Protein AF-A0A8T3QR26-F1 (afdb_monomer)

Solvent-accessible surface area (backbone atoms only — not comparable to full-atom values): 9594 Å² total; per-residue (Å²): 132,59,71,61,55,52,50,54,50,51,54,52,51,51,50,36,35,74,71,59,60,22,40,76,57,90,98,44,77,40,56,59,83,64,67,80,75,63,70,53,69,69,54,50,52,12,41,52,46,34,37,59,58,16,59,46,85,72,39,58,43,40,67,57,41,25,61,77,37,66,32,51,73,68,44,54,54,48,32,47,76,66,56,47,30,45,75,53,76,93,50,34,36,29,12,37,65,51,46,46,58,53,49,52,51,50,47,58,49,16,70,76,43,59,36,36,72,63,61,52,23,72,74,65,74,42,54,70,71,49,43,50,51,51,53,53,48,33,34,74,66,30,31,26,36,80,52,98,76,23,27,30,66,22,92,37,31,67,59,52,56,55,62,65,72,52,80,77,78,75,80,84,126

Secondary structure (DSSP, 8-state):
--HHHHHHHHHHHHHHHHTTSSEEETTEEE-TT-----S-HHHHHHHHHHHHHH-SSSPPPHHHHHHHHT--HHHHHHHHHTTSEEE-SSS-EEEHHHHHHHHHHHHHHHHHS-B-HHHHHHHHT--HHHHHHHHHHHHHTTSEEEETTEEEE-TTHHHHHHHHHSPPPPP--

Structure (mmCIF, N/CA/C/O backbone):
data_AF-A0A8T3QR26-F1
#
_entry.id   AF-A0A8T3QR26-F1
#
loop_
_atom_site.group_PDB
_atom_site.id
_atom_site.type_symbol
_atom_site.label_atom_id
_atom_site.label_alt_id
_atom_site.label_comp_id
_atom_site.label_asym_id
_atom_site.label_entity_id
_atom_site.label_seq_id
_atom_site.pdbx_PDB_ins_code
_atom_site.Cartn_x
_atom_site.Cartn_y
_atom_site.Cartn_z
_atom_site.occupancy
_atom_site.B_iso_or_equiv
_atom_site.auth_seq_id
_atom_site.auth_comp_id
_atom_site.auth_asym_id
_atom_site.auth_atom_id
_atom_site.pdbx_PDB_model_num
ATOM 1 N N . ASP A 1 1 ? -24.509 9.744 -34.247 1.00 55.75 1 ASP A N 1
ATOM 2 C CA . ASP A 1 1 ? -24.048 8.801 -35.277 1.00 55.75 1 ASP A CA 1
ATOM 3 C C . ASP A 1 1 ? -22.645 8.262 -34.956 1.00 55.75 1 ASP A C 1
ATOM 5 O O . ASP A 1 1 ? -21.676 8.537 -35.644 1.00 55.75 1 ASP A O 1
ATOM 9 N N . ARG A 1 2 ? -22.504 7.579 -33.809 1.00 50.81 2 ARG A N 1
ATOM 10 C CA . ARG A 1 2 ? -21.211 7.093 -33.271 1.00 50.81 2 ARG A CA 1
ATOM 11 C C . ARG A 1 2 ? -21.088 5.572 -33.403 1.00 50.81 2 ARG A C 1
ATOM 13 O O . ARG A 1 2 ? -20.041 5.052 -33.748 1.00 50.81 2 ARG A O 1
ATOM 20 N N . THR A 1 3 ? -22.216 4.885 -33.265 1.00 50.25 3 THR A N 1
ATOM 21 C CA . THR A 1 3 ? -22.365 3.433 -33.409 1.00 50.25 3 THR A CA 1
ATOM 22 C C . THR A 1 3 ? -22.140 2.930 -34.837 1.00 50.25 3 THR A C 1
ATOM 24 O O . THR A 1 3 ? -21.718 1.792 -35.024 1.00 50.25 3 THR A O 1
ATOM 27 N N . VAL A 1 4 ? -22.414 3.756 -35.853 1.00 53.75 4 VAL A N 1
ATOM 28 C CA . VAL A 1 4 ? -22.139 3.430 -37.262 1.00 53.75 4 VAL A CA 1
ATOM 29 C C . VAL A 1 4 ? -20.641 3.541 -37.550 1.00 53.75 4 VAL A C 1
ATOM 31 O O . VAL A 1 4 ? -20.071 2.626 -38.141 1.00 53.75 4 VAL A O 1
ATOM 34 N N . THR A 1 5 ? -19.990 4.598 -37.055 1.00 58.50 5 THR A N 1
ATOM 35 C CA . THR A 1 5 ? -18.537 4.798 -37.158 1.00 58.50 5 THR A CA 1
ATOM 36 C C . THR A 1 5 ? -17.758 3.700 -36.435 1.00 58.50 5 THR A C 1
ATOM 38 O O . THR A 1 5 ? -16.821 3.153 -37.012 1.00 58.50 5 THR A O 1
ATOM 41 N N . ASP A 1 6 ? -18.187 3.304 -35.232 1.00 56.34 6 ASP A N 1
ATOM 42 C CA . ASP A 1 6 ? -17.551 2.223 -34.464 1.00 56.34 6 ASP A CA 1
ATOM 43 C C . ASP A 1 6 ? -17.664 0.870 -35.183 1.00 56.34 6 ASP A C 1
ATOM 45 O O . ASP A 1 6 ? -16.694 0.116 -35.261 1.00 56.34 6 ASP A O 1
ATOM 49 N N . ARG A 1 7 ? -18.822 0.580 -35.792 1.00 60.06 7 ARG A N 1
ATOM 50 C CA . ARG A 1 7 ? -19.031 -0.653 -36.568 1.00 60.06 7 ARG A CA 1
ATOM 51 C C . ARG A 1 7 ? -18.219 -0.663 -37.863 1.00 60.06 7 ARG A C 1
ATOM 53 O O . ARG A 1 7 ? -17.656 -1.692 -38.226 1.00 60.06 7 ARG A O 1
ATOM 60 N N . ALA A 1 8 ? -18.134 0.478 -38.547 1.00 67.56 8 ALA A N 1
ATOM 61 C CA . ALA A 1 8 ? -17.325 0.624 -39.753 1.00 67.56 8 ALA A CA 1
ATOM 62 C C . ALA A 1 8 ? -15.821 0.502 -39.451 1.00 67.56 8 ALA A C 1
ATOM 64 O O . ALA A 1 8 ? -15.083 -0.102 -40.229 1.00 67.56 8 ALA A O 1
ATOM 65 N N . ALA A 1 9 ? -15.368 1.036 -38.313 1.00 68.00 9 ALA A N 1
ATOM 66 C CA . ALA A 1 9 ? -13.995 0.890 -37.844 1.00 68.00 9 ALA A CA 1
ATOM 67 C C . ALA A 1 9 ? -13.671 -0.565 -37.469 1.00 68.00 9 ALA A C 1
ATOM 69 O O . ALA A 1 9 ? -12.649 -1.082 -37.917 1.00 68.00 9 ALA A O 1
ATOM 70 N N . ALA A 1 10 ? -14.559 -1.241 -36.728 1.00 71.56 10 ALA A N 1
ATOM 71 C CA . ALA A 1 10 ? -14.411 -2.653 -36.371 1.00 71.56 10 ALA A CA 1
ATOM 72 C C . ALA A 1 10 ? -14.319 -3.552 -37.615 1.00 71.56 10 ALA A C 1
ATOM 74 O O . ALA A 1 10 ? -13.369 -4.322 -37.743 1.00 71.56 10 ALA A O 1
ATOM 75 N N . GLY A 1 11 ? -15.222 -3.370 -38.586 1.00 75.06 11 GLY A N 1
ATOM 76 C CA . GLY A 1 11 ? -15.189 -4.129 -39.840 1.00 75.06 11 GLY A CA 1
ATOM 77 C C . GLY A 1 11 ? -13.920 -3.878 -40.661 1.00 75.06 11 GLY A C 1
ATOM 78 O O . GLY A 1 11 ? -13.362 -4.800 -41.250 1.00 75.06 11 GLY A O 1
ATOM 79 N N . ARG A 1 12 ? -13.392 -2.645 -40.664 1.00 81.12 12 ARG A N 1
ATOM 80 C CA . ARG A 1 12 ? -12.120 -2.337 -41.341 1.00 81.12 12 ARG A CA 1
ATOM 81 C C . ARG A 1 12 ? -10.925 -3.009 -40.655 1.00 81.12 12 ARG A C 1
ATOM 83 O O . ARG A 1 12 ? -10.000 -3.438 -41.337 1.00 81.12 12 ARG A O 1
ATOM 90 N N . LEU A 1 13 ? -10.944 -3.096 -39.325 1.00 77.88 13 LEU A N 1
ATOM 91 C CA . LEU A 1 13 ? -9.925 -3.788 -38.534 1.00 77.88 13 LEU A CA 1
ATOM 92 C C . LEU A 1 13 ? -9.918 -5.292 -38.822 1.00 77.88 13 LEU A C 1
ATOM 94 O O . LEU A 1 13 ? -8.852 -5.865 -39.021 1.00 77.88 13 LEU A O 1
ATOM 98 N N . GLU A 1 14 ? -11.097 -5.910 -38.881 1.00 79.25 14 GLU A N 1
ATOM 99 C CA . GLU A 1 14 ? -11.257 -7.333 -39.196 1.00 79.25 14 GLU A CA 1
ATOM 100 C C . GLU A 1 14 ? -10.734 -7.668 -40.593 1.00 79.25 14 GLU A C 1
ATOM 102 O O . GLU A 1 14 ? -9.996 -8.639 -40.741 1.00 79.25 14 GLU A O 1
ATOM 107 N N . LEU A 1 15 ? -11.025 -6.826 -41.591 1.00 81.88 15 LEU A N 1
ATOM 108 C CA . LEU A 1 15 ? -10.479 -6.977 -42.943 1.00 81.88 15 LEU A CA 1
ATOM 109 C C . LEU A 1 15 ? -8.949 -6.901 -42.951 1.00 81.88 15 LEU A C 1
ATOM 111 O O . LEU A 1 15 ? -8.292 -7.740 -43.551 1.00 81.88 15 LEU A O 1
ATOM 115 N N . LEU A 1 16 ? -8.361 -5.943 -42.229 1.00 81.19 16 LEU A N 1
ATOM 116 C CA . LEU A 1 16 ? -6.904 -5.823 -42.134 1.00 81.19 16 LEU A CA 1
ATOM 117 C C . LEU A 1 16 ? -6.256 -7.014 -41.410 1.00 81.19 16 LEU A C 1
ATOM 119 O O . LEU A 1 16 ? -5.116 -7.357 -41.721 1.00 81.19 16 LEU A O 1
ATOM 123 N N . VAL A 1 17 ? -6.958 -7.644 -40.463 1.00 78.00 17 VAL A N 1
ATOM 124 C CA . VAL A 1 17 ? -6.501 -8.880 -39.810 1.00 78.00 17 VAL A CA 1
ATOM 125 C C . VAL A 1 17 ? -6.620 -10.080 -40.752 1.00 78.00 17 VAL A C 1
ATOM 127 O O . VAL A 1 17 ? -5.674 -10.857 -40.859 1.00 78.00 17 VAL A O 1
ATOM 130 N N . ALA A 1 18 ? -7.742 -10.213 -41.464 1.00 78.50 18 ALA A N 1
ATOM 131 C CA . ALA A 1 18 ? -7.968 -11.279 -42.440 1.00 78.50 18 ALA A CA 1
ATOM 132 C C . ALA A 1 18 ? -6.966 -11.220 -43.605 1.00 78.50 18 ALA A C 1
ATOM 134 O O . ALA A 1 18 ? -6.436 -12.250 -44.013 1.00 78.50 18 ALA A O 1
ATOM 135 N N . ASP A 1 19 ? -6.629 -10.012 -44.062 1.00 80.12 19 ASP A N 1
ATOM 136 C CA . ASP A 1 19 ? -5.628 -9.759 -45.105 1.00 80.12 19 ASP A CA 1
ATOM 137 C C . ASP A 1 19 ? -4.181 -9.941 -44.610 1.00 80.12 19 ASP A C 1
ATOM 139 O O . ASP A 1 19 ? -3.228 -9.668 -45.342 1.00 80.12 19 ASP A O 1
ATOM 143 N N . GLY A 1 20 ? -3.983 -10.336 -43.347 1.00 73.19 20 GLY A N 1
ATOM 144 C CA . GLY A 1 20 ? -2.659 -10.512 -42.760 1.00 73.19 20 GLY A CA 1
ATOM 145 C C . GLY A 1 20 ? -1.847 -9.218 -42.724 1.00 73.19 20 GLY A C 1
ATOM 146 O O . GLY A 1 20 ? -0.624 -9.276 -42.723 1.00 73.19 20 GLY A O 1
ATOM 147 N N . ARG A 1 21 ? -2.506 -8.050 -42.717 1.00 78.19 21 ARG A N 1
ATOM 148 C CA . ARG A 1 21 ? -1.897 -6.713 -42.562 1.00 78.19 21 ARG A CA 1
ATOM 149 C C . ARG A 1 21 ? -1.900 -6.227 -41.119 1.00 78.19 21 ARG A C 1
ATOM 151 O O . ARG A 1 21 ? -1.221 -5.249 -40.807 1.00 78.19 21 ARG A O 1
ATOM 158 N N . LEU A 1 22 ? -2.655 -6.899 -40.257 1.00 76.62 22 LEU A N 1
ATOM 159 C CA . LEU A 1 22 ? -2.617 -6.800 -38.809 1.00 76.62 22 LEU A CA 1
ATOM 160 C C . LEU A 1 22 ? -2.660 -8.217 -38.217 1.00 76.62 22 LEU A C 1
ATOM 162 O O . LEU A 1 22 ? -3.328 -9.103 -38.732 1.00 76.62 22 LEU A O 1
ATOM 166 N N . ALA A 1 23 ? -1.964 -8.433 -37.113 1.00 73.19 23 ALA A N 1
ATOM 167 C CA . ALA A 1 23 ? -2.103 -9.579 -36.239 1.00 73.19 23 ALA A CA 1
ATOM 168 C C . ALA A 1 23 ? -2.909 -9.160 -35.005 1.00 73.19 23 ALA A C 1
ATOM 170 O O . ALA A 1 23 ? -2.646 -8.112 -34.402 1.00 73.19 23 ALA A O 1
ATOM 171 N N . ARG A 1 24 ? -3.887 -9.983 -34.624 1.00 72.62 24 ARG A N 1
ATOM 172 C CA . ARG A 1 24 ? -4.659 -9.805 -33.392 1.00 72.62 24 ARG A CA 1
ATOM 173 C C . ARG A 1 24 ? -3.969 -10.532 -32.241 1.00 72.62 24 ARG A C 1
ATOM 175 O O . ARG A 1 24 ? -3.648 -11.709 -32.359 1.00 72.62 24 ARG A O 1
ATOM 182 N N . GLU A 1 25 ? -3.770 -9.834 -31.130 1.00 65.25 25 GLU A N 1
ATOM 183 C CA . GLU A 1 25 ? -3.297 -10.397 -29.864 1.00 65.25 25 GLU A CA 1
ATOM 184 C C . GLU A 1 25 ? -4.218 -9.903 -28.742 1.00 65.25 25 GLU A C 1
ATOM 186 O O . GLU A 1 25 ? -4.162 -8.738 -28.338 1.00 65.25 25 GLU A O 1
ATOM 191 N N . GLY A 1 26 ? -5.121 -10.780 -28.292 1.00 67.62 26 GLY A N 1
ATOM 192 C CA . GLY A 1 26 ? -6.192 -10.423 -27.359 1.00 67.62 26 GLY A CA 1
ATOM 193 C C . GLY A 1 26 ? -7.086 -9.302 -27.908 1.00 67.62 26 GLY A C 1
ATOM 194 O O . GLY A 1 26 ? -7.653 -9.421 -29.001 1.00 67.62 26 GLY A O 1
ATOM 195 N N . ASP A 1 27 ? -7.164 -8.203 -27.156 1.00 70.56 27 ASP A N 1
ATOM 196 C CA . ASP A 1 27 ? -7.945 -7.000 -27.491 1.00 70.56 27 ASP A CA 1
ATOM 197 C C . ASP A 1 27 ? -7.149 -5.946 -28.281 1.00 70.56 27 ASP A C 1
ATOM 199 O O . ASP A 1 27 ? -7.635 -4.847 -28.545 1.00 70.56 27 ASP A O 1
ATOM 203 N N . THR A 1 28 ? -5.926 -6.276 -28.696 1.00 63.72 28 THR A N 1
ATOM 204 C CA . THR A 1 28 ? -5.038 -5.382 -29.449 1.00 63.72 28 THR A CA 1
ATOM 205 C C . THR A 1 28 ? -4.812 -5.892 -30.871 1.00 63.72 28 THR A C 1
ATOM 207 O O . THR A 1 28 ? -4.661 -7.092 -31.103 1.00 63.72 28 THR A O 1
ATOM 210 N N . VAL A 1 29 ? -4.746 -4.974 -31.839 1.00 76.12 29 VAL A N 1
ATOM 211 C CA . VAL A 1 29 ? -4.332 -5.252 -33.226 1.00 76.12 29 VAL A CA 1
ATOM 212 C C . VAL A 1 29 ? -3.017 -4.534 -33.528 1.00 76.12 29 VAL A C 1
ATOM 214 O O . VAL A 1 29 ? -2.817 -3.397 -33.103 1.00 76.12 29 VAL A O 1
ATOM 217 N N . ARG A 1 30 ? -2.102 -5.188 -34.246 1.00 68.88 30 ARG A N 1
ATOM 218 C CA . ARG A 1 30 ? -0.757 -4.658 -34.552 1.00 68.88 30 ARG A CA 1
ATOM 219 C C . ARG A 1 30 ? -0.250 -5.146 -35.907 1.00 68.88 30 ARG A C 1
ATOM 221 O O . ARG A 1 30 ? -0.740 -6.165 -36.365 1.00 68.88 30 ARG A O 1
ATOM 228 N N . PRO A 1 31 ? 0.729 -4.498 -36.552 1.00 74.31 31 PRO A N 1
ATOM 229 C CA . PRO A 1 31 ? 1.306 -5.008 -37.794 1.00 74.31 31 PRO A CA 1
ATOM 230 C C . PRO A 1 31 ? 1.921 -6.419 -37.627 1.00 74.31 31 PRO A C 1
ATOM 232 O O . PRO A 1 31 ? 2.516 -6.707 -36.586 1.00 74.31 31 PRO A O 1
ATOM 235 N N . PRO A 1 32 ? 1.818 -7.305 -38.630 1.00 57.78 32 PRO A N 1
ATOM 236 C CA . PRO A 1 32 ? 2.412 -8.634 -38.611 1.00 57.78 32 PRO A CA 1
ATOM 237 C C . PRO A 1 32 ? 3.930 -8.514 -38.692 1.00 57.78 32 PRO A C 1
ATOM 239 O O . PRO A 1 32 ? 4.464 -7.702 -39.443 1.00 57.78 32 PRO A O 1
ATOM 242 N N . GLY A 1 33 ? 4.637 -9.308 -37.892 1.00 55.44 33 GLY A N 1
ATOM 243 C CA . GLY A 1 33 ? 6.097 -9.239 -37.816 1.00 55.44 33 GLY A CA 1
ATOM 244 C C . GLY A 1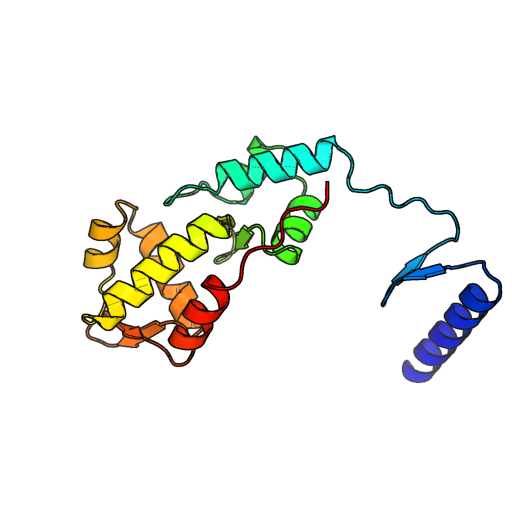 33 ? 6.632 -8.060 -36.998 1.00 55.44 33 GLY A C 1
ATOM 245 O O . GLY A 1 33 ? 7.847 -7.967 -36.827 1.00 55.44 33 GLY A O 1
ATOM 246 N N . ALA A 1 34 ? 5.762 -7.214 -36.426 1.00 53.16 34 ALA A N 1
ATOM 247 C CA . ALA A 1 34 ? 6.153 -6.352 -35.320 1.00 53.16 34 ALA A CA 1
ATOM 248 C C . ALA A 1 34 ? 6.630 -7.261 -34.184 1.00 53.16 34 ALA A C 1
ATOM 250 O O . ALA A 1 34 ? 5.825 -7.868 -33.468 1.00 53.16 34 ALA A O 1
ATOM 251 N N . ARG A 1 35 ? 7.955 -7.408 -34.058 1.00 45.53 35 ARG A N 1
ATOM 252 C CA . ARG A 1 35 ? 8.547 -8.071 -32.902 1.00 45.53 35 ARG A CA 1
ATOM 253 C C . ARG A 1 35 ? 7.983 -7.366 -31.684 1.00 45.53 35 ARG A C 1
ATOM 255 O O . ARG A 1 35 ? 7.894 -6.139 -31.651 1.00 45.53 35 ARG A O 1
ATOM 262 N N . HIS A 1 36 ? 7.581 -8.150 -30.692 1.00 46.62 36 HIS A N 1
ATOM 263 C CA . HIS A 1 36 ? 7.478 -7.613 -29.356 1.00 46.62 36 HIS A CA 1
ATOM 264 C C . HIS A 1 36 ? 8.877 -7.061 -29.076 1.00 46.62 36 HIS A C 1
ATOM 266 O O . HIS A 1 36 ? 9.811 -7.825 -28.835 1.00 46.62 36 HIS A O 1
ATOM 272 N N . GLU A 1 37 ? 9.068 -5.750 -29.178 1.00 47.97 37 GLU A N 1
ATOM 273 C CA . GLU A 1 37 ? 10.093 -5.125 -28.370 1.00 47.97 37 GLU A CA 1
ATOM 274 C C . GLU A 1 37 ? 9.579 -5.326 -26.949 1.00 47.97 37 GLU A C 1
ATOM 276 O O . GLU A 1 37 ? 8.876 -4.490 -26.380 1.00 47.97 37 GLU A O 1
ATOM 281 N N . GLY A 1 38 ? 9.832 -6.525 -26.406 1.00 54.50 38 GLY A N 1
ATOM 282 C CA . GLY A 1 38 ? 9.804 -6.742 -24.977 1.00 54.50 38 GLY A CA 1
ATOM 283 C C . GLY A 1 38 ? 10.534 -5.552 -24.376 1.00 54.50 38 GLY A C 1
ATOM 284 O O . GLY A 1 38 ? 11.550 -5.124 -24.930 1.00 54.50 38 GLY A O 1
ATOM 285 N N . ARG A 1 39 ? 9.923 -4.945 -23.350 1.00 61.47 39 ARG A N 1
ATOM 286 C CA . ARG A 1 39 ? 10.380 -3.691 -22.731 1.00 61.47 39 ARG A CA 1
ATOM 287 C C . ARG A 1 39 ? 11.898 -3.590 -22.797 1.00 61.47 39 ARG A C 1
ATOM 289 O O . ARG A 1 39 ? 12.570 -4.536 -22.387 1.00 61.47 39 ARG A O 1
ATOM 296 N N . SER A 1 40 ? 12.414 -2.464 -23.298 1.00 80.81 40 SER A N 1
ATOM 297 C CA . SER A 1 40 ? 13.860 -2.300 -23.453 1.00 80.81 40 SER A CA 1
ATOM 298 C C . SER A 1 40 ? 14.576 -2.714 -22.157 1.00 80.81 40 SER A C 1
ATOM 300 O O . SER A 1 40 ? 14.076 -2.406 -21.067 1.00 80.81 40 SER A O 1
ATOM 302 N N . PRO A 1 41 ? 15.729 -3.404 -22.220 1.00 83.81 41 PRO A N 1
ATOM 303 C CA . PRO A 1 41 ? 16.434 -3.841 -21.013 1.00 83.81 41 PRO A CA 1
ATOM 304 C C . PRO A 1 41 ? 16.693 -2.695 -20.023 1.00 83.81 41 PRO A C 1
ATOM 306 O O . PRO A 1 41 ? 16.619 -2.877 -18.810 1.00 83.81 41 PRO A O 1
ATOM 309 N N . ALA A 1 42 ? 16.905 -1.480 -20.540 1.00 85.06 42 ALA A N 1
ATOM 310 C CA . ALA A 1 42 ? 17.036 -0.266 -19.741 1.00 85.06 42 ALA A CA 1
ATOM 311 C C . ALA A 1 42 ? 15.751 0.089 -18.968 1.00 85.06 42 ALA A C 1
ATOM 313 O O . ALA A 1 42 ? 15.824 0.438 -17.788 1.00 85.06 42 ALA A O 1
ATOM 314 N N . LEU A 1 43 ? 14.580 -0.026 -19.606 1.00 87.56 43 LEU A N 1
ATOM 315 C CA . LEU A 1 43 ? 13.284 0.187 -18.961 1.00 87.56 43 LEU A CA 1
ATOM 316 C C . LEU A 1 43 ? 13.015 -0.878 -17.895 1.00 87.56 43 LEU A C 1
ATOM 318 O O . LEU A 1 43 ? 12.609 -0.531 -16.789 1.00 87.56 43 LEU A O 1
ATOM 322 N N . ALA A 1 44 ? 13.276 -2.153 -18.195 1.00 90.06 44 ALA A N 1
ATOM 323 C CA . ALA A 1 44 ? 13.130 -3.236 -17.224 1.00 90.06 44 ALA A CA 1
ATOM 324 C C . ALA A 1 44 ? 14.011 -2.999 -15.983 1.00 90.06 44 ALA A C 1
ATOM 326 O O . ALA A 1 44 ? 13.507 -3.002 -14.862 1.00 90.06 44 ALA A O 1
ATOM 327 N N . ALA A 1 45 ? 15.286 -2.650 -16.179 1.00 93.12 45 ALA A N 1
ATOM 328 C CA . ALA A 1 45 ? 16.196 -2.337 -15.081 1.00 93.12 45 ALA A CA 1
ATOM 329 C C . ALA A 1 45 ? 15.754 -1.105 -14.265 1.00 93.12 45 ALA A C 1
ATOM 331 O O . ALA A 1 45 ? 15.907 -1.083 -13.044 1.00 93.12 45 ALA A O 1
ATOM 332 N N . ALA A 1 46 ? 15.198 -0.069 -14.907 1.00 95.75 46 ALA A N 1
ATOM 333 C CA . ALA A 1 46 ? 14.647 1.091 -14.202 1.00 95.75 46 ALA A CA 1
ATOM 334 C C . ALA A 1 46 ? 13.417 0.729 -13.358 1.00 95.75 46 ALA A C 1
ATOM 336 O O . ALA A 1 46 ? 13.296 1.181 -12.219 1.00 95.75 46 ALA A O 1
ATOM 337 N N . MET A 1 47 ? 12.539 -0.125 -13.887 1.00 97.06 47 MET A N 1
ATOM 338 C CA . MET A 1 47 ? 11.387 -0.659 -13.161 1.00 97.06 47 MET A CA 1
ATOM 339 C C . MET A 1 47 ? 11.820 -1.489 -11.946 1.00 97.06 47 MET A C 1
ATOM 341 O O . MET A 1 47 ? 11.256 -1.320 -10.868 1.00 97.06 47 MET A O 1
ATOM 345 N N . ASP A 1 48 ? 12.836 -2.342 -12.090 1.00 97.56 48 ASP A N 1
ATOM 346 C CA . ASP A 1 48 ? 13.341 -3.173 -10.993 1.00 97.56 48 ASP A CA 1
ATOM 347 C C . ASP A 1 48 ? 13.977 -2.333 -9.881 1.00 97.56 48 ASP A C 1
ATOM 349 O O . ASP A 1 48 ? 13.702 -2.560 -8.701 1.00 97.56 48 ASP A O 1
ATOM 353 N N . ARG A 1 49 ? 14.748 -1.296 -10.238 1.00 98.31 49 ARG A N 1
ATOM 354 C CA . ARG A 1 49 ? 15.262 -0.324 -9.259 1.00 98.31 49 ARG A CA 1
ATOM 355 C C . ARG A 1 49 ? 14.138 0.416 -8.540 1.00 98.31 49 ARG A C 1
ATOM 357 O O . ARG A 1 49 ? 14.245 0.643 -7.338 1.00 98.31 49 ARG A O 1
ATOM 364 N N . LEU A 1 50 ? 13.071 0.792 -9.251 1.00 98.56 50 LEU A N 1
ATOM 365 C CA . LEU A 1 50 ? 11.912 1.437 -8.632 1.00 98.56 50 LEU A CA 1
ATOM 366 C C . LEU A 1 50 ? 11.227 0.501 -7.635 1.00 98.56 50 LEU A C 1
ATOM 368 O O . LEU A 1 50 ? 10.972 0.912 -6.510 1.00 98.56 50 LEU A O 1
ATOM 372 N N . VAL A 1 51 ? 10.987 -0.756 -8.008 1.00 98.50 51 VAL A N 1
ATOM 373 C CA . VAL A 1 51 ? 10.422 -1.767 -7.100 1.00 98.50 51 VAL A CA 1
ATOM 374 C C . VAL A 1 51 ? 11.283 -1.907 -5.843 1.00 98.50 51 VAL A C 1
ATOM 376 O O . VAL A 1 51 ? 10.755 -1.819 -4.737 1.00 98.50 51 VAL A O 1
ATOM 379 N N . ALA A 1 52 ? 12.605 -2.023 -5.996 1.00 98.38 52 ALA A N 1
ATOM 380 C CA . ALA A 1 52 ? 13.524 -2.107 -4.863 1.00 98.38 52 ALA A CA 1
ATOM 381 C C . ALA A 1 52 ? 13.462 -0.862 -3.956 1.00 98.38 52 ALA A C 1
ATOM 383 O O . ALA A 1 52 ? 13.423 -0.992 -2.736 1.00 98.38 52 ALA A O 1
ATOM 384 N N . ALA A 1 53 ? 13.384 0.343 -4.531 1.00 98.31 53 ALA A N 1
ATOM 385 C CA . ALA A 1 53 ? 13.269 1.588 -3.766 1.00 98.31 53 ALA A CA 1
ATOM 386 C C . ALA A 1 53 ? 11.958 1.699 -2.962 1.00 98.31 53 ALA A C 1
ATOM 388 O O . ALA A 1 53 ? 11.913 2.413 -1.961 1.00 98.31 53 ALA A O 1
ATOM 389 N N . LEU A 1 54 ? 10.901 1.004 -3.392 1.00 98.50 54 LEU A N 1
ATOM 390 C CA . LEU A 1 54 ? 9.599 0.968 -2.719 1.00 98.50 54 LEU A CA 1
ATOM 391 C C . LEU A 1 54 ? 9.445 -0.227 -1.758 1.00 98.50 54 LEU A C 1
ATOM 393 O O . LEU A 1 54 ? 8.425 -0.316 -1.077 1.00 98.50 54 LEU A O 1
ATOM 397 N N . SER A 1 55 ? 10.452 -1.106 -1.672 1.00 98.00 55 SER A N 1
ATOM 398 C CA . SER A 1 55 ? 10.466 -2.313 -0.825 1.00 98.00 55 SER A CA 1
ATOM 399 C C . SER A 1 55 ? 10.873 -2.026 0.622 1.00 98.00 55 SER A C 1
ATOM 401 O O . SER A 1 55 ? 11.719 -2.702 1.208 1.00 98.00 55 SER A O 1
ATOM 403 N N . VAL A 1 56 ? 10.311 -0.964 1.196 1.00 96.94 56 VAL A N 1
ATOM 404 C CA . VAL A 1 56 ? 10.546 -0.548 2.582 1.00 96.94 56 VAL A CA 1
ATOM 405 C C . VAL A 1 56 ? 9.238 -0.088 3.208 1.00 96.94 56 VAL A C 1
ATOM 407 O O . VAL A 1 56 ? 8.356 0.434 2.531 1.00 96.94 56 V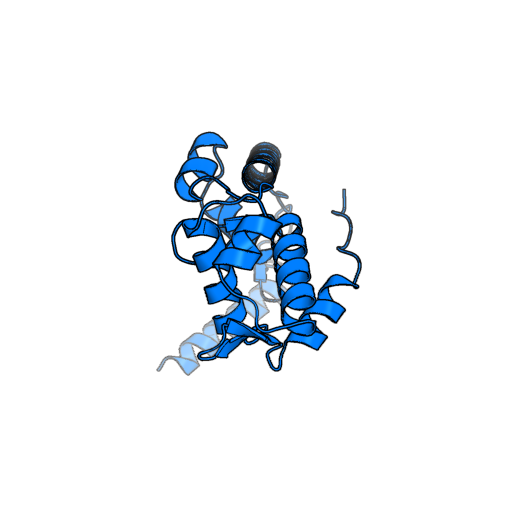AL A O 1
ATOM 410 N N . ALA A 1 57 ? 9.107 -0.235 4.525 1.00 94.50 57 ALA A N 1
ATOM 411 C CA . ALA A 1 57 ? 7.852 0.065 5.212 1.00 94.50 57 ALA A CA 1
ATOM 412 C C . ALA A 1 57 ? 7.470 1.563 5.159 1.00 94.50 57 ALA A C 1
ATOM 414 O O . ALA A 1 57 ? 6.288 1.902 5.144 1.00 94.50 57 ALA A O 1
ATOM 415 N N . GLY A 1 58 ? 8.461 2.459 5.071 1.00 95.44 58 GLY A N 1
ATOM 416 C CA . GLY A 1 58 ? 8.270 3.895 4.850 1.00 95.44 58 GLY A CA 1
ATOM 417 C C . GLY A 1 58 ? 8.917 4.374 3.549 1.00 95.44 58 GLY A C 1
ATOM 418 O O . GLY A 1 58 ? 9.997 4.963 3.618 1.00 95.44 58 GLY A O 1
ATOM 419 N N . PRO A 1 59 ? 8.306 4.112 2.381 1.00 96.69 59 PRO A N 1
ATOM 420 C CA . PRO A 1 59 ? 8.930 4.355 1.089 1.00 96.69 59 PRO A CA 1
ATOM 421 C C . PRO A 1 59 ? 9.002 5.854 0.777 1.00 96.69 59 PRO A C 1
ATOM 423 O O . PRO A 1 59 ? 8.180 6.638 1.268 1.00 96.69 59 PRO A O 1
ATOM 426 N N . PRO A 1 60 ? 9.977 6.277 -0.048 1.00 97.44 60 PRO A N 1
ATOM 427 C CA . PRO A 1 60 ? 10.003 7.633 -0.582 1.00 97.44 60 PRO A CA 1
ATOM 428 C C . PRO A 1 60 ? 8.729 7.937 -1.381 1.00 97.44 60 PRO A C 1
ATOM 430 O O . PRO A 1 60 ? 7.990 7.040 -1.790 1.00 97.44 60 PRO A O 1
ATOM 433 N N . ALA A 1 61 ? 8.488 9.222 -1.645 1.00 97.81 61 ALA A N 1
ATOM 434 C CA . ALA A 1 61 ? 7.416 9.622 -2.548 1.00 97.81 61 ALA A CA 1
ATOM 435 C C . ALA A 1 61 ? 7.602 8.954 -3.924 1.00 97.81 61 ALA A C 1
ATOM 437 O O . ALA A 1 61 ? 8.729 8.897 -4.431 1.00 97.81 61 ALA A O 1
ATOM 438 N N . LEU A 1 62 ? 6.522 8.462 -4.537 1.00 98.12 62 LEU A N 1
ATOM 439 C CA . LEU A 1 62 ? 6.594 7.703 -5.792 1.00 98.12 62 LEU A CA 1
ATOM 440 C C . LEU A 1 62 ? 7.288 8.517 -6.893 1.00 98.12 62 LEU A C 1
ATOM 442 O O . LEU A 1 62 ? 8.155 8.008 -7.601 1.00 98.12 62 LEU A O 1
ATOM 446 N N . SER A 1 63 ? 6.971 9.805 -6.988 1.00 97.88 63 SER A N 1
ATOM 447 C CA . SER A 1 63 ? 7.570 10.747 -7.929 1.00 97.88 63 SER A CA 1
ATOM 448 C C . SER A 1 63 ? 9.074 10.931 -7.696 1.00 97.88 63 SER A C 1
ATOM 450 O O . SER A 1 63 ? 9.848 11.013 -8.652 1.00 97.88 63 SER A O 1
ATOM 452 N N . GLN A 1 64 ? 9.515 10.957 -6.435 1.00 98.25 64 GLN A N 1
ATOM 453 C CA . GLN A 1 64 ? 10.928 11.043 -6.068 1.00 98.25 64 GLN A CA 1
ATOM 454 C C . GLN A 1 64 ? 11.668 9.750 -6.422 1.00 98.25 64 GLN A C 1
ATOM 456 O O . GLN A 1 64 ? 12.732 9.810 -7.037 1.00 98.25 64 GLN A O 1
ATOM 461 N N . ALA A 1 65 ? 11.094 8.595 -6.082 1.00 98.25 65 ALA A N 1
ATOM 462 C CA . ALA A 1 65 ? 11.657 7.285 -6.391 1.00 98.25 65 ALA A CA 1
ATOM 463 C C . ALA A 1 65 ? 11.779 7.063 -7.906 1.00 98.25 65 ALA A C 1
ATOM 465 O O . ALA A 1 65 ? 12.813 6.608 -8.395 1.00 98.25 65 ALA A O 1
ATOM 466 N N . ALA A 1 66 ? 10.751 7.446 -8.667 1.00 98.00 66 ALA A N 1
ATOM 467 C CA . ALA A 1 66 ? 10.745 7.355 -10.122 1.00 98.00 66 ALA A CA 1
ATOM 468 C C . ALA A 1 66 ? 11.857 8.203 -10.754 1.00 98.00 66 ALA A C 1
ATOM 470 O O . ALA A 1 66 ? 12.603 7.705 -11.597 1.00 98.00 66 ALA A O 1
ATOM 471 N N . ARG A 1 67 ? 12.034 9.452 -10.292 1.00 98.19 67 ARG A N 1
ATOM 472 C CA . ARG A 1 67 ? 13.145 10.312 -10.735 1.00 98.19 67 ARG A CA 1
ATOM 473 C C . ARG A 1 67 ? 14.505 9.703 -10.392 1.00 98.19 67 ARG A C 1
ATOM 475 O O . ARG A 1 67 ? 15.351 9.595 -11.272 1.00 98.19 67 ARG A O 1
ATOM 482 N N . ALA A 1 68 ? 14.697 9.254 -9.151 1.00 97.81 68 ALA A N 1
ATOM 483 C CA . ALA A 1 68 ? 15.963 8.676 -8.692 1.00 97.81 68 ALA A CA 1
ATOM 484 C C . ALA A 1 68 ? 16.357 7.398 -9.456 1.00 97.81 68 ALA A C 1
ATOM 486 O O . ALA A 1 68 ? 17.536 7.124 -9.656 1.00 97.81 68 ALA A O 1
ATOM 487 N N . THR A 1 69 ? 15.374 6.624 -9.913 1.00 97.81 69 THR A N 1
ATOM 488 C CA . THR A 1 69 ? 15.595 5.357 -10.631 1.00 97.81 69 THR A CA 1
ATOM 489 C C . THR A 1 69 ? 15.559 5.504 -12.152 1.00 97.81 69 THR A C 1
ATOM 491 O O . THR A 1 69 ? 15.858 4.536 -12.861 1.00 97.81 69 THR A O 1
ATOM 494 N N . SER A 1 70 ? 15.255 6.711 -12.648 1.00 97.06 70 SER A N 1
ATOM 495 C CA . SER A 1 70 ? 14.991 7.010 -14.062 1.00 97.06 70 SER A CA 1
ATOM 496 C C . SER A 1 70 ? 13.863 6.154 -14.654 1.00 97.06 70 SER A C 1
ATOM 498 O O . SER A 1 70 ? 13.905 5.780 -15.824 1.00 97.06 70 SER A O 1
ATOM 500 N N . CYS A 1 71 ? 12.860 5.809 -13.843 1.00 96.12 71 CYS A N 1
ATOM 501 C CA . CYS A 1 71 ? 11.703 5.043 -14.292 1.00 96.12 71 CYS A CA 1
ATOM 502 C C . CYS A 1 71 ? 10.657 5.987 -14.917 1.00 96.12 71 CYS A C 1
ATOM 504 O O . CYS A 1 71 ? 10.136 6.862 -14.217 1.00 96.12 71 CYS A O 1
ATOM 506 N N . PRO A 1 72 ? 10.336 5.850 -16.218 1.00 94.12 72 PRO A N 1
ATOM 507 C CA . PRO A 1 72 ? 9.378 6.728 -16.880 1.00 94.12 72 PRO A CA 1
ATOM 508 C C . PRO A 1 72 ? 7.928 6.403 -16.470 1.00 94.12 72 PRO A C 1
ATOM 510 O O . PRO A 1 72 ? 7.648 5.291 -16.011 1.00 94.12 72 PRO A O 1
ATOM 513 N N . PRO A 1 73 ? 6.964 7.315 -16.711 1.00 94.38 73 PRO A N 1
ATOM 514 C CA . PRO A 1 73 ? 5.552 7.099 -16.378 1.00 94.38 73 PRO A CA 1
ATOM 515 C C . PRO A 1 73 ? 4.947 5.812 -16.959 1.00 94.38 73 PRO A C 1
ATOM 517 O O . PRO A 1 73 ? 4.133 5.169 -16.300 1.00 94.38 73 PRO A O 1
ATOM 520 N N . ASP A 1 74 ? 5.356 5.397 -18.163 1.00 91.31 74 ASP A N 1
ATOM 521 C CA . ASP A 1 74 ? 4.917 4.122 -18.748 1.00 91.31 74 ASP A CA 1
ATOM 522 C C . ASP A 1 74 ? 5.427 2.899 -17.985 1.00 91.31 74 ASP A C 1
ATOM 524 O O . ASP A 1 74 ? 4.704 1.909 -17.870 1.00 91.31 74 ASP A O 1
ATOM 528 N N . GLY A 1 75 ? 6.633 2.981 -17.415 1.00 93.06 75 GLY A N 1
ATOM 529 C CA . GLY A 1 75 ? 7.185 1.956 -16.533 1.00 93.06 75 GLY A CA 1
ATOM 530 C C . GLY A 1 75 ? 6.380 1.837 -15.242 1.00 93.06 75 GLY A C 1
ATOM 531 O O . GLY A 1 75 ? 6.019 0.730 -14.852 1.00 93.06 75 GLY A O 1
ATOM 532 N N . ILE A 1 76 ? 6.006 2.967 -14.634 1.00 95.69 76 ILE A N 1
ATOM 533 C CA . ILE A 1 76 ? 5.141 3.000 -13.442 1.00 95.69 76 ILE A CA 1
ATOM 534 C C . ILE A 1 76 ? 3.775 2.380 -13.758 1.00 95.69 76 ILE A C 1
ATOM 536 O O . ILE A 1 76 ? 3.356 1.450 -13.074 1.00 95.69 76 ILE A O 1
ATOM 540 N N . ARG A 1 77 ? 3.119 2.809 -14.847 1.00 94.56 77 ARG A N 1
ATOM 541 C CA . ARG A 1 77 ? 1.838 2.225 -15.285 1.00 94.56 77 ARG A CA 1
ATOM 542 C C . ARG A 1 77 ? 1.954 0.726 -15.563 1.00 94.56 77 ARG A C 1
ATOM 544 O O . ARG A 1 77 ? 1.019 -0.024 -15.300 1.00 94.56 77 ARG A O 1
ATOM 551 N N . ALA A 1 78 ? 3.082 0.273 -16.112 1.00 90.38 78 ALA A N 1
ATOM 552 C CA . ALA A 1 78 ? 3.338 -1.147 -16.326 1.00 90.38 78 ALA A CA 1
ATOM 553 C C . ALA A 1 78 ? 3.522 -1.912 -15.007 1.00 90.38 78 ALA A C 1
ATOM 555 O O . ALA A 1 78 ? 3.017 -3.028 -14.893 1.00 90.38 78 ALA A O 1
ATOM 556 N N . LEU A 1 79 ? 4.190 -1.328 -14.009 1.00 95.25 79 LEU A N 1
ATOM 557 C CA . LEU A 1 79 ? 4.320 -1.908 -12.669 1.00 95.25 79 LEU A CA 1
ATOM 558 C C . LEU A 1 79 ? 2.970 -2.002 -11.946 1.00 95.25 79 LEU A C 1
ATOM 560 O O . LEU A 1 79 ? 2.692 -3.033 -11.341 1.00 95.25 79 LEU A O 1
ATOM 564 N N . GLU A 1 80 ? 2.121 -0.978 -12.052 1.00 94.31 80 GLU A N 1
ATOM 565 C CA . GLU A 1 80 ? 0.757 -0.994 -11.502 1.00 94.31 80 GLU A CA 1
ATOM 566 C C . GLU A 1 80 ? -0.093 -2.077 -12.186 1.00 94.31 80 GLU A C 1
ATOM 568 O O . GLU A 1 80 ? -0.681 -2.922 -11.516 1.00 94.31 80 GLU A O 1
ATOM 573 N N . ARG A 1 81 ? -0.094 -2.122 -13.528 1.00 90.81 81 ARG A N 1
ATOM 574 C CA . ARG A 1 81 ? -0.841 -3.130 -14.307 1.00 90.81 81 ARG A CA 1
ATOM 575 C C . ARG A 1 81 ? -0.379 -4.564 -14.051 1.00 90.81 81 ARG A C 1
ATOM 577 O O . ARG A 1 81 ? -1.193 -5.476 -14.095 1.00 90.81 81 ARG A O 1
ATOM 584 N N . SER A 1 82 ? 0.914 -4.762 -13.803 1.00 89.00 82 SER A N 1
ATOM 585 C CA . SER A 1 82 ? 1.487 -6.073 -13.461 1.00 89.00 82 SER A CA 1
ATOM 586 C C . SER A 1 82 ? 1.455 -6.379 -11.962 1.00 89.00 82 SER A C 1
ATOM 588 O O . SER A 1 82 ? 2.038 -7.372 -11.537 1.00 89.00 82 SER A O 1
ATOM 590 N N . ASN A 1 83 ? 0.797 -5.533 -11.159 1.00 93.75 83 ASN A N 1
ATOM 591 C CA . ASN A 1 83 ? 0.674 -5.677 -9.711 1.00 93.75 83 ASN A CA 1
ATOM 592 C C . ASN A 1 83 ? 2.027 -5.877 -9.001 1.00 93.75 83 ASN A C 1
ATOM 594 O O . ASN A 1 83 ? 2.126 -6.608 -8.018 1.00 93.75 83 ASN A O 1
ATOM 598 N N . ARG A 1 84 ? 3.092 -5.249 -9.519 1.00 96.56 84 ARG A N 1
ATOM 599 C CA . ARG A 1 84 ? 4.426 -5.226 -8.895 1.00 96.56 84 ARG A CA 1
ATOM 600 C C . ARG A 1 84 ? 4.569 -4.097 -7.883 1.00 96.56 84 ARG A C 1
ATOM 602 O O . ARG A 1 84 ? 5.415 -4.185 -6.999 1.00 96.56 84 ARG A O 1
ATOM 609 N N . ILE A 1 85 ? 3.743 -3.061 -8.003 1.00 97.75 85 ILE A N 1
ATOM 610 C CA . ILE A 1 85 ? 3.603 -1.993 -7.014 1.00 97.75 85 ILE A CA 1
ATOM 611 C C . ILE A 1 85 ? 2.126 -1.773 -6.710 1.00 97.75 85 ILE A C 1
ATOM 613 O O . ILE A 1 85 ? 1.274 -1.950 -7.581 1.00 97.75 85 ILE A O 1
ATOM 617 N N . VAL A 1 86 ? 1.835 -1.347 -5.486 1.00 97.69 86 VAL A N 1
ATOM 618 C CA . VAL A 1 86 ? 0.501 -0.946 -5.050 1.00 97.69 86 VAL A CA 1
ATOM 619 C C . VAL A 1 86 ? 0.551 0.527 -4.691 1.00 97.69 86 VAL A C 1
ATOM 621 O O . VAL A 1 86 ? 1.170 0.929 -3.704 1.00 97.69 86 VAL A O 1
ATOM 624 N N . ARG A 1 87 ? -0.102 1.342 -5.517 1.00 97.00 87 ARG A N 1
ATOM 625 C CA . ARG A 1 87 ? -0.234 2.775 -5.281 1.00 97.00 87 ARG A CA 1
ATOM 626 C C . ARG A 1 87 ? -1.332 3.047 -4.256 1.00 97.00 87 ARG A C 1
ATOM 628 O O . ARG A 1 87 ? -2.432 2.504 -4.349 1.00 97.00 87 ARG A O 1
ATOM 635 N N . VAL A 1 88 ? -1.016 3.904 -3.292 1.00 95.44 88 VAL A N 1
ATOM 636 C CA . VAL A 1 88 ? -1.895 4.319 -2.200 1.00 95.44 88 VAL A CA 1
ATOM 637 C C . VAL A 1 88 ? -1.949 5.843 -2.182 1.00 95.44 88 VAL A C 1
ATOM 639 O O . VAL A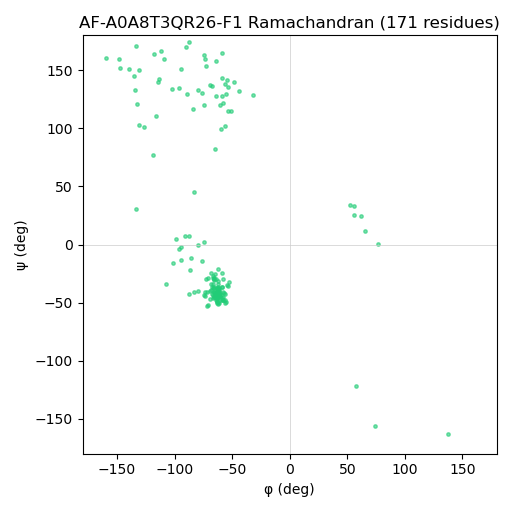 1 88 ? -1.037 6.508 -1.704 1.00 95.44 88 VAL A O 1
ATOM 642 N N . GLY A 1 89 ? -3.028 6.405 -2.723 1.00 89.19 89 GLY A N 1
ATOM 643 C CA . GLY A 1 89 ? -3.151 7.850 -2.925 1.00 89.19 89 GLY A CA 1
ATOM 644 C C . GLY A 1 89 ? -2.292 8.372 -4.084 1.00 89.19 89 GLY A C 1
ATOM 645 O O . GLY A 1 89 ? -1.958 7.642 -5.022 1.00 89.19 89 GLY A O 1
ATOM 646 N N . ASP A 1 90 ? -1.951 9.661 -4.040 1.00 89.69 90 ASP A N 1
ATOM 647 C CA . ASP A 1 90 ? -1.403 10.350 -5.213 1.00 89.69 90 ASP A CA 1
ATOM 648 C C . ASP A 1 90 ? 0.102 10.156 -5.414 1.00 89.69 90 ASP A C 1
ATOM 650 O O . ASP A 1 90 ? 0.531 9.956 -6.549 1.00 89.69 90 ASP A O 1
ATOM 654 N N . ASP A 1 91 ? 0.905 10.178 -4.349 1.00 96.38 91 ASP A N 1
ATOM 655 C CA . ASP A 1 91 ? 2.375 10.144 -4.459 1.00 96.38 91 ASP A CA 1
ATOM 656 C C . ASP A 1 91 ? 3.036 9.139 -3.503 1.00 96.38 91 ASP A C 1
ATOM 658 O O . ASP A 1 91 ? 4.155 9.333 -3.026 1.00 96.38 91 ASP A O 1
ATOM 662 N N . LEU A 1 92 ? 2.329 8.054 -3.190 1.00 97.75 92 LEU A N 1
ATOM 663 C CA . LEU A 1 92 ? 2.817 6.976 -2.339 1.00 97.75 92 LEU A CA 1
ATOM 664 C C . LEU A 1 92 ? 2.493 5.627 -2.978 1.00 97.75 92 LEU A C 1
ATOM 666 O O . LEU A 1 92 ? 1.377 5.382 -3.431 1.00 97.75 92 LEU A O 1
ATOM 670 N N . ALA A 1 93 ? 3.483 4.746 -3.009 1.00 98.31 93 ALA A N 1
ATOM 671 C CA . ALA A 1 93 ? 3.322 3.364 -3.415 1.00 98.31 93 ALA A CA 1
ATOM 672 C C . ALA A 1 93 ? 4.292 2.494 -2.621 1.00 98.31 93 ALA A C 1
ATOM 674 O O . ALA A 1 93 ? 5.368 2.950 -2.240 1.00 98.31 93 ALA A O 1
ATOM 675 N N . TRP A 1 94 ? 3.913 1.245 -2.416 1.00 98.56 94 TRP A N 1
ATOM 676 C CA . TRP A 1 94 ? 4.821 0.187 -1.989 1.00 98.56 94 TRP A CA 1
ATOM 677 C C . TRP A 1 94 ? 5.038 -0.765 -3.154 1.00 98.56 94 TRP A C 1
ATOM 679 O O . TRP A 1 94 ? 4.202 -0.834 -4.062 1.00 98.56 94 TRP A O 1
ATOM 689 N N . ASP A 1 95 ? 6.118 -1.539 -3.133 1.00 98.31 95 ASP A N 1
ATOM 690 C CA . ASP A 1 95 ? 6.102 -2.756 -3.929 1.00 98.31 95 ASP A CA 1
ATOM 691 C C . ASP A 1 95 ? 5.011 -3.710 -3.400 1.00 98.31 95 ASP A C 1
ATOM 693 O O . ASP A 1 95 ? 4.547 -3.623 -2.258 1.00 98.31 95 ASP A O 1
ATOM 697 N N . ALA A 1 96 ? 4.567 -4.625 -4.252 1.00 96.06 96 ALA A N 1
ATOM 698 C CA . ALA A 1 96 ? 3.446 -5.486 -3.916 1.00 96.06 96 ALA A CA 1
ATOM 699 C C . ALA A 1 96 ? 3.739 -6.444 -2.756 1.00 96.06 96 ALA A C 1
ATOM 701 O O . ALA A 1 96 ? 2.814 -6.795 -2.025 1.00 96.06 96 ALA A O 1
ATOM 702 N N . ARG A 1 97 ? 4.993 -6.869 -2.559 1.00 95.38 97 ARG A N 1
ATOM 703 C CA . ARG A 1 97 ? 5.354 -7.749 -1.447 1.00 95.38 97 ARG A CA 1
ATOM 704 C C . ARG A 1 97 ? 5.294 -6.995 -0.125 1.00 95.38 97 ARG A C 1
ATOM 706 O O . ARG A 1 97 ? 4.589 -7.462 0.767 1.00 95.38 97 ARG A O 1
ATOM 713 N N . THR A 1 98 ? 5.949 -5.838 -0.003 1.00 97.38 98 THR A N 1
ATOM 714 C CA . THR A 1 98 ? 5.882 -5.055 1.241 1.00 97.38 98 THR A CA 1
ATOM 715 C C . THR A 1 98 ? 4.451 -4.611 1.543 1.00 97.38 98 THR A C 1
ATOM 717 O O . THR A 1 98 ? 4.025 -4.691 2.694 1.00 97.38 98 THR A O 1
ATOM 720 N N . TYR A 1 99 ? 3.661 -4.223 0.534 1.00 97.88 99 TYR A N 1
ATOM 721 C CA . TYR A 1 99 ? 2.245 -3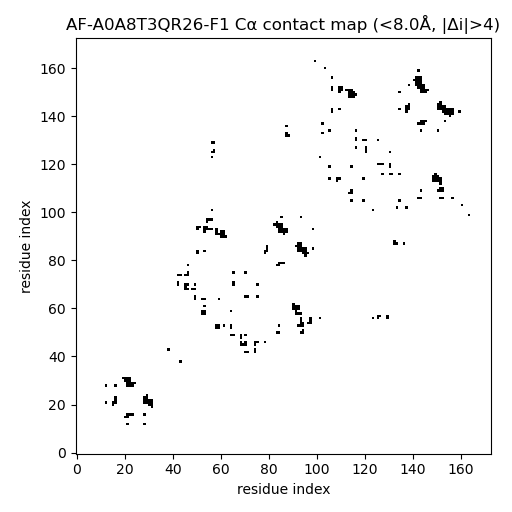.905 0.751 1.00 97.88 99 TYR A CA 1
ATOM 722 C C . TYR A 1 99 ? 1.468 -5.088 1.348 1.00 97.88 99 TYR A C 1
ATOM 724 O O . TYR A 1 99 ? 0.703 -4.894 2.295 1.00 97.88 99 TYR A O 1
ATOM 732 N N . ARG A 1 100 ? 1.666 -6.308 0.826 1.00 95.81 100 ARG A N 1
ATOM 733 C CA . ARG A 1 100 ? 1.021 -7.520 1.361 1.00 95.81 100 ARG A CA 1
ATOM 734 C C . ARG A 1 100 ? 1.443 -7.789 2.799 1.00 95.81 100 ARG A C 1
ATOM 736 O O . ARG A 1 100 ? 0.577 -7.875 3.655 1.00 95.81 100 ARG A O 1
ATOM 743 N N . GLU A 1 101 ? 2.743 -7.801 3.085 1.00 96.62 101 GLU A N 1
ATOM 744 C CA . GLU A 1 101 ? 3.266 -8.055 4.437 1.00 96.62 101 GLU A CA 1
ATOM 745 C C . GLU A 1 101 ? 2.697 -7.066 5.472 1.00 96.62 101 GLU A C 1
ATOM 747 O O . GLU A 1 101 ? 2.287 -7.454 6.570 1.00 96.62 101 GLU A O 1
ATOM 752 N N . LEU A 1 102 ? 2.615 -5.782 5.112 1.00 97.56 102 LEU A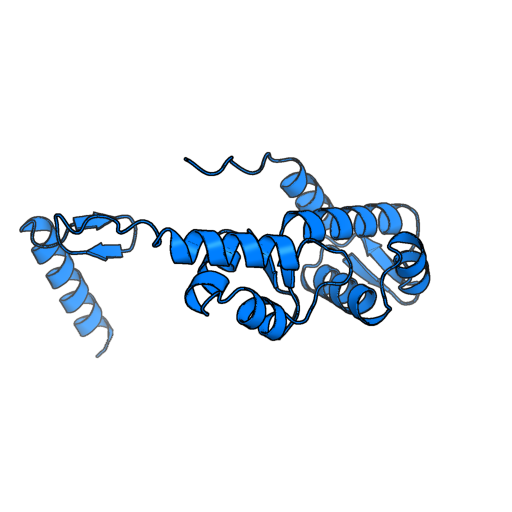 N 1
ATOM 753 C CA . LEU A 1 102 ? 1.999 -4.761 5.956 1.00 97.56 102 LEU A CA 1
ATOM 754 C C . LEU A 1 102 ? 0.486 -4.994 6.120 1.00 97.56 102 LEU A C 1
ATOM 756 O O . LEU A 1 102 ? -0.033 -4.897 7.238 1.00 97.56 102 LEU A O 1
ATOM 760 N N . SER A 1 103 ? -0.214 -5.325 5.035 1.00 98.12 103 SER A N 1
ATOM 761 C CA . SER A 1 103 ? -1.658 -5.588 5.038 1.00 98.12 103 SER A CA 1
ATOM 762 C C . SER A 1 103 ? -2.017 -6.806 5.885 1.00 98.12 103 SER A C 1
ATOM 764 O O . SER A 1 103 ? -2.889 -6.714 6.747 1.00 98.12 103 SER A O 1
ATOM 766 N N . ASP A 1 104 ? -1.304 -7.917 5.714 1.00 97.50 104 ASP A N 1
ATOM 767 C CA . ASP A 1 104 ? -1.514 -9.154 6.466 1.00 97.50 104 ASP A CA 1
ATOM 768 C C . ASP A 1 104 ? -1.281 -8.924 7.959 1.00 97.50 104 ASP A C 1
ATOM 770 O O . ASP A 1 104 ? -2.088 -9.341 8.792 1.00 97.50 104 ASP A O 1
ATOM 774 N N . ARG A 1 105 ? -0.226 -8.175 8.311 1.00 98.00 105 ARG A N 1
ATOM 775 C CA . ARG A 1 105 ? 0.028 -7.776 9.699 1.00 98.00 105 ARG A CA 1
ATOM 776 C C . ARG A 1 105 ? -1.129 -6.954 10.266 1.00 98.00 105 ARG A C 1
ATOM 778 O O . ARG A 1 105 ? -1.540 -7.196 11.398 1.00 98.00 105 ARG A O 1
ATOM 785 N N . ALA A 1 106 ? -1.674 -6.009 9.499 1.00 98.38 106 ALA A N 1
ATOM 786 C CA . ALA A 1 106 ? -2.816 -5.207 9.937 1.00 98.38 106 ALA A CA 1
ATOM 787 C C . ALA A 1 106 ? -4.063 -6.077 10.165 1.00 98.38 106 ALA A C 1
ATOM 789 O O . ALA A 1 106 ? -4.714 -5.951 11.202 1.00 98.38 106 ALA A O 1
ATOM 790 N N . ILE A 1 107 ? -4.367 -6.992 9.239 1.00 98.44 107 ILE A N 1
ATOM 791 C CA . ILE A 1 107 ? -5.511 -7.907 9.349 1.00 98.44 107 ILE A CA 1
ATOM 792 C C . ILE A 1 107 ? -5.351 -8.828 10.566 1.00 98.44 107 ILE A C 1
ATOM 794 O O . ILE A 1 107 ? -6.289 -8.966 11.350 1.00 98.44 107 ILE A O 1
ATOM 798 N N . ALA A 1 108 ? -4.164 -9.404 10.771 1.00 98.06 108 ALA A N 1
ATOM 799 C CA . ALA A 1 108 ? -3.876 -10.283 11.903 1.00 98.06 108 ALA A CA 1
ATOM 800 C C . ALA A 1 108 ? -4.025 -9.561 13.253 1.00 98.06 108 ALA A C 1
ATOM 802 O O . ALA A 1 108 ? -4.633 -10.089 14.186 1.00 98.06 108 ALA A O 1
ATOM 803 N N . MET A 1 109 ? -3.531 -8.323 13.352 1.00 98.38 109 MET A N 1
ATOM 804 C CA . MET A 1 109 ? -3.702 -7.515 14.561 1.00 98.38 109 MET A CA 1
ATOM 805 C C . MET A 1 109 ? -5.178 -7.165 14.796 1.00 98.38 109 MET A C 1
ATOM 807 O O . MET A 1 109 ? -5.672 -7.331 15.911 1.00 98.38 109 MET A O 1
ATOM 811 N N . ALA A 1 110 ? -5.894 -6.749 13.745 1.00 98.31 110 ALA A N 1
ATOM 812 C CA . ALA A 1 110 ? -7.313 -6.403 13.817 1.00 98.31 110 ALA A CA 1
ATOM 813 C C . ALA A 1 110 ? -8.205 -7.603 14.189 1.00 98.31 110 ALA A C 1
ATOM 815 O O . ALA A 1 110 ? -9.250 -7.422 14.812 1.00 98.31 110 ALA A O 1
ATOM 816 N N . ALA A 1 111 ? -7.800 -8.825 13.829 1.00 97.50 111 ALA A N 1
ATOM 817 C CA . ALA A 1 111 ? -8.498 -10.054 14.205 1.00 97.50 111 ALA A CA 1
ATOM 818 C C . ALA A 1 111 ? -8.413 -10.355 15.711 1.00 97.50 111 ALA A C 1
ATOM 820 O O . ALA A 1 111 ? -9.288 -11.033 16.244 1.00 97.50 111 ALA A O 1
ATOM 821 N N . THR A 1 112 ? -7.386 -9.845 16.397 1.00 97.31 112 THR A N 1
ATOM 822 C CA . THR A 1 112 ? -7.204 -10.050 17.842 1.00 97.31 112 THR A CA 1
ATOM 823 C C . THR A 1 112 ? -7.939 -8.992 18.665 1.00 97.31 112 THR A C 1
ATOM 825 O O . THR A 1 112 ? -8.559 -9.307 19.677 1.00 97.31 112 THR A O 1
ATOM 828 N N . ALA A 1 113 ? -7.872 -7.729 18.243 1.00 97.12 113 ALA A N 1
ATOM 829 C CA . ALA A 1 113 ? -8.525 -6.600 18.900 1.00 97.12 113 ALA A CA 1
ATOM 830 C C . ALA A 1 113 ? -8.674 -5.427 17.914 1.00 97.12 113 ALA A C 1
ATOM 832 O O . ALA A 1 113 ? -7.928 -5.376 16.934 1.00 97.12 113 ALA A O 1
ATOM 833 N N . PRO A 1 114 ? -9.569 -4.447 18.165 1.00 98.19 114 PRO A N 1
ATOM 834 C CA . PRO A 1 114 ? -9.641 -3.236 17.351 1.00 98.19 114 PRO A CA 1
ATOM 835 C C . PRO A 1 114 ? -8.263 -2.573 17.188 1.00 98.19 114 PRO A C 1
ATOM 837 O O . PRO A 1 114 ? -7.653 -2.100 18.147 1.00 98.19 114 PRO A O 1
ATOM 840 N N . LEU A 1 115 ? -7.762 -2.550 15.954 1.00 98.69 115 LEU A N 1
ATOM 841 C CA . LEU A 1 115 ? -6.431 -2.061 15.621 1.00 98.69 115 LEU A CA 1
ATOM 842 C C . LEU A 1 115 ? -6.403 -0.536 15.677 1.00 98.69 115 LEU A C 1
ATOM 844 O O . LEU A 1 115 ? -7.105 0.133 14.921 1.00 98.69 115 LEU A O 1
ATOM 848 N N . THR A 1 116 ? -5.559 0.037 16.531 1.00 98.38 116 THR A N 1
ATOM 849 C CA . THR A 1 116 ? -5.359 1.491 16.573 1.00 98.38 116 THR A CA 1
ATOM 850 C C . THR A 1 116 ? -4.157 1.907 15.717 1.00 98.38 116 THR A C 1
ATOM 852 O O . THR A 1 116 ? -3.180 1.159 15.615 1.00 98.38 116 THR A O 1
ATOM 855 N N . PRO A 1 117 ? -4.145 3.134 15.156 1.00 98.12 117 PRO A N 1
ATOM 856 C CA . PRO A 1 117 ? -2.964 3.660 14.469 1.00 98.12 117 PRO A CA 1
ATOM 857 C C . PRO A 1 117 ? -1.708 3.733 15.352 1.00 98.12 117 PRO A C 1
ATOM 859 O O . PRO A 1 117 ? -0.597 3.761 14.836 1.00 98.12 117 PRO A O 1
ATOM 862 N N . ALA A 1 118 ? -1.853 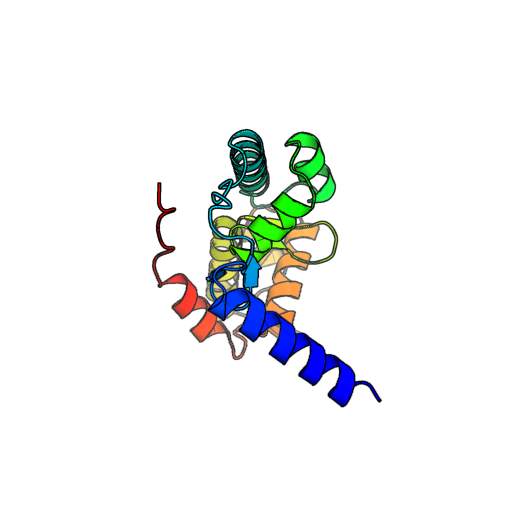3.817 16.678 1.00 97.88 118 ALA A N 1
ATOM 863 C CA . ALA A 1 118 ? -0.711 3.772 17.589 1.00 97.88 118 ALA A CA 1
ATOM 864 C C . ALA A 1 118 ? -0.122 2.358 17.650 1.00 97.88 118 ALA A C 1
ATOM 866 O O . ALA A 1 118 ? 1.040 2.184 17.305 1.00 97.88 118 ALA A O 1
ATOM 867 N N . ALA A 1 119 ? -0.954 1.351 17.933 1.00 98.06 119 ALA A N 1
ATOM 868 C CA . ALA A 1 119 ? -0.516 -0.041 17.987 1.00 98.06 119 ALA A CA 1
ATOM 869 C C . ALA A 1 119 ? 0.111 -0.501 16.662 1.00 98.06 119 ALA A C 1
ATOM 871 O O . ALA A 1 119 ? 1.143 -1.169 16.656 1.00 98.06 119 ALA A O 1
ATOM 872 N N . TYR A 1 120 ? -0.470 -0.107 15.525 1.00 98.31 120 TYR A N 1
ATOM 873 C CA . TYR A 1 120 ? 0.085 -0.459 14.219 1.00 98.31 120 TYR A CA 1
ATOM 874 C C . TYR A 1 120 ? 1.428 0.233 13.929 1.00 98.31 120 TYR A C 1
ATOM 876 O O . TYR A 1 120 ? 2.312 -0.355 13.305 1.00 98.31 120 TYR A O 1
ATOM 884 N N . ARG A 1 121 ? 1.618 1.469 14.411 1.00 97.81 121 ARG A N 1
ATOM 885 C CA . ARG A 1 121 ? 2.907 2.171 14.326 1.00 97.81 121 ARG A CA 1
ATOM 886 C C . ARG A 1 121 ? 3.975 1.437 15.115 1.00 97.81 121 ARG A C 1
ATOM 888 O O . ARG A 1 121 ? 5.026 1.140 14.559 1.00 97.81 121 ARG A O 1
ATOM 895 N N . ASP A 1 122 ? 3.676 1.113 16.365 1.00 97.62 122 ASP A N 1
ATOM 896 C CA . ASP A 1 122 ? 4.610 0.431 17.259 1.00 97.62 122 ASP A CA 1
ATOM 897 C C . ASP A 1 122 ? 4.981 -0.944 16.691 1.00 97.62 122 ASP A C 1
ATOM 899 O O . ASP A 1 122 ? 6.139 -1.351 16.715 1.00 97.62 122 ASP A O 1
ATOM 903 N N . ALA A 1 123 ? 4.014 -1.625 16.071 1.00 96.62 123 ALA A N 1
ATOM 904 C CA . ALA A 1 123 ? 4.232 -2.913 15.438 1.00 96.62 123 ALA A CA 1
ATOM 905 C C . ALA A 1 123 ? 5.036 -2.841 14.127 1.00 96.62 123 ALA A C 1
ATOM 907 O O . ALA A 1 123 ? 5.684 -3.828 13.790 1.00 96.62 123 ALA A O 1
ATOM 908 N N . THR A 1 124 ? 4.974 -1.749 13.363 1.00 95.62 124 THR A N 1
ATOM 909 C CA . THR A 1 124 ? 5.657 -1.632 12.055 1.00 95.62 124 THR A CA 1
ATOM 910 C C . THR A 1 124 ? 6.948 -0.819 12.113 1.00 95.62 124 THR A C 1
ATOM 912 O O . THR A 1 124 ? 7.732 -0.864 11.170 1.00 95.62 124 THR A O 1
ATOM 915 N N . GLY A 1 125 ? 7.168 -0.045 13.179 1.00 94.31 125 GLY A N 1
ATOM 916 C CA . GLY A 1 125 ? 8.287 0.894 13.289 1.00 94.31 125 GLY A CA 1
ATOM 917 C C . GLY A 1 125 ? 8.227 2.054 12.286 1.00 94.31 125 GLY A C 1
ATOM 918 O O . GLY A 1 125 ? 9.215 2.763 12.107 1.00 94.31 125 GLY A O 1
ATOM 919 N N . THR A 1 126 ? 7.097 2.253 11.600 1.00 93.69 126 THR A N 1
ATOM 920 C CA . THR A 1 126 ? 6.961 3.295 10.573 1.00 93.69 126 THR A CA 1
ATOM 921 C C . THR A 1 126 ? 6.475 4.618 11.155 1.00 93.69 126 THR A C 1
ATOM 923 O O . THR A 1 126 ? 6.064 4.717 12.309 1.00 93.69 126 THR A O 1
ATOM 926 N N . SER A 1 127 ? 6.506 5.683 10.353 1.00 95.50 127 SER A N 1
ATOM 927 C CA . SER A 1 127 ? 5.921 6.962 10.761 1.00 95.50 127 SER A CA 1
ATOM 928 C C . SER A 1 127 ? 4.387 6.927 10.729 1.00 95.50 127 SER A C 1
ATOM 930 O O . SER A 1 127 ? 3.767 6.155 9.994 1.00 95.50 127 SER A O 1
ATOM 932 N N . ARG A 1 128 ? 3.747 7.849 11.464 1.00 96.69 128 ARG A N 1
ATOM 933 C CA . ARG A 1 128 ? 2.283 8.025 11.441 1.00 96.69 128 ARG A CA 1
ATOM 934 C C . ARG A 1 128 ? 1.732 8.223 10.022 1.00 96.69 128 ARG A C 1
ATOM 936 O O . ARG A 1 128 ? 0.648 7.727 9.748 1.00 96.69 128 ARG A O 1
ATOM 943 N N . LYS A 1 129 ? 2.460 8.916 9.137 1.00 95.75 129 LYS A N 1
ATOM 944 C CA . LYS A 1 129 ? 2.043 9.153 7.744 1.00 95.75 129 LYS A CA 1
ATOM 945 C C . LYS A 1 129 ? 1.752 7.835 7.019 1.00 95.75 129 LYS A C 1
ATOM 947 O O . LYS A 1 129 ? 0.697 7.702 6.410 1.00 95.75 129 LYS A O 1
ATOM 952 N N . TYR A 1 130 ? 2.669 6.872 7.108 1.00 97.81 130 TYR A N 1
ATOM 953 C CA . TYR A 1 130 ? 2.556 5.588 6.412 1.00 97.81 130 TYR A CA 1
ATOM 954 C C . TYR A 1 130 ? 1.477 4.702 7.029 1.00 97.81 130 TYR A C 1
ATOM 956 O O . TYR A 1 130 ? 0.671 4.131 6.300 1.00 97.81 130 TYR A O 1
ATOM 964 N N . VAL A 1 131 ? 1.402 4.678 8.364 1.00 98.06 131 VAL A N 1
ATOM 965 C CA . VAL A 1 131 ? 0.332 3.988 9.093 1.00 98.06 131 VAL A CA 1
ATOM 966 C C . VAL A 1 131 ? -1.049 4.474 8.669 1.00 98.06 131 VAL A C 1
ATOM 968 O O . VAL A 1 131 ? -1.912 3.660 8.360 1.00 98.06 131 VAL A O 1
ATOM 971 N N . MET A 1 132 ? -1.270 5.789 8.650 1.00 97.88 132 MET A N 1
ATOM 972 C CA . MET A 1 132 ? -2.571 6.327 8.254 1.00 97.88 132 MET A CA 1
ATOM 973 C C . MET A 1 132 ? -2.884 5.972 6.801 1.00 97.88 132 MET A C 1
ATOM 975 O O . MET A 1 132 ? -3.970 5.476 6.526 1.00 97.88 132 MET A O 1
ATOM 979 N N . ALA A 1 133 ? -1.913 6.135 5.897 1.00 97.94 133 ALA A N 1
ATOM 980 C CA . ALA A 1 133 ? -2.110 5.863 4.479 1.00 97.94 133 ALA A CA 1
ATOM 981 C C . ALA A 1 133 ? -2.536 4.413 4.205 1.00 97.94 133 ALA A C 1
ATOM 983 O O . ALA A 1 133 ? -3.480 4.194 3.445 1.00 97.94 133 ALA A O 1
ATOM 984 N N . ILE A 1 134 ? -1.878 3.428 4.826 1.00 97.94 134 ILE A N 1
ATOM 985 C CA . ILE A 1 134 ? -2.240 2.026 4.604 1.00 97.94 134 ILE A CA 1
ATOM 986 C C . ILE A 1 134 ? -3.556 1.653 5.290 1.00 97.94 134 ILE A C 1
ATOM 988 O O . ILE A 1 134 ? -4.378 0.994 4.664 1.00 97.94 134 ILE A O 1
ATOM 992 N N . LEU A 1 135 ? -3.824 2.112 6.518 1.00 98.31 135 LEU A N 1
ATOM 993 C CA . LEU A 1 135 ? -5.100 1.819 7.185 1.00 98.31 135 LEU A CA 1
ATOM 994 C C . LEU A 1 135 ? -6.290 2.412 6.417 1.00 98.31 135 LEU A C 1
ATOM 996 O O . LEU A 1 135 ? -7.290 1.728 6.214 1.00 98.31 135 LEU A O 1
ATOM 1000 N N . GLU A 1 136 ? -6.156 3.642 5.918 1.00 98.12 136 GLU A N 1
ATOM 1001 C CA . GLU A 1 136 ? -7.166 4.268 5.060 1.00 98.12 136 GLU A CA 1
ATOM 1002 C C . GLU A 1 136 ? -7.358 3.504 3.745 1.00 98.12 136 GLU A C 1
ATOM 1004 O O . GLU A 1 136 ? -8.479 3.389 3.253 1.00 98.12 136 GLU A O 1
ATOM 1009 N N . ASP A 1 137 ? -6.286 2.964 3.162 1.00 98.31 137 ASP A N 1
ATOM 1010 C CA . ASP A 1 137 ? -6.380 2.147 1.953 1.00 98.31 137 ASP A CA 1
ATOM 1011 C C . ASP A 1 137 ? -7.091 0.814 2.194 1.00 98.31 137 ASP A C 1
ATOM 1013 O O . ASP A 1 137 ? -7.961 0.425 1.413 1.00 98.31 137 ASP A O 1
ATOM 1017 N N . LEU A 1 138 ? -6.779 0.144 3.303 1.00 98.31 138 LEU A N 1
ATOM 1018 C CA . LEU A 1 138 ? -7.435 -1.099 3.697 1.00 98.31 138 LEU A CA 1
ATOM 1019 C C . LEU A 1 138 ? -8.916 -0.884 4.027 1.00 98.31 138 LEU A C 1
ATOM 1021 O O . LEU A 1 138 ? -9.740 -1.729 3.668 1.00 98.31 138 LEU A O 1
ATOM 1025 N N . ASP A 1 139 ? -9.271 0.247 4.641 1.00 98.44 139 ASP A N 1
ATOM 1026 C CA . ASP A 1 139 ? -10.666 0.650 4.840 1.00 98.44 139 ASP A CA 1
ATOM 1027 C C . ASP A 1 139 ? -11.374 0.882 3.494 1.00 98.44 139 ASP A C 1
ATOM 1029 O O . ASP A 1 139 ? -12.451 0.332 3.259 1.00 98.44 139 ASP A O 1
ATOM 1033 N N . ARG A 1 140 ? -10.763 1.645 2.570 1.00 97.94 140 ARG A N 1
ATOM 1034 C CA . ARG A 1 140 ? -11.325 1.894 1.224 1.00 97.94 140 ARG A CA 1
ATOM 1035 C C . ARG A 1 140 ? -11.554 0.603 0.440 1.00 97.94 140 ARG A C 1
ATOM 1037 O O . ARG A 1 140 ? -12.533 0.496 -0.294 1.00 97.94 140 ARG A O 1
ATOM 1044 N N . ARG A 1 141 ? -10.667 -0.383 0.594 1.00 97.25 141 ARG A N 1
ATOM 1045 C CA . ARG A 1 141 ? -10.779 -1.709 -0.039 1.00 97.25 141 ARG A CA 1
ATOM 1046 C C . ARG A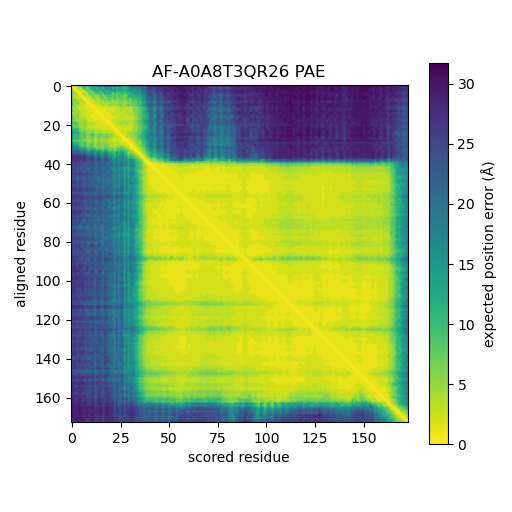 1 141 ? -11.745 -2.647 0.690 1.00 97.25 141 ARG A C 1
ATOM 1048 O O . ARG A 1 141 ? -11.923 -3.779 0.242 1.00 97.25 141 ARG A O 1
ATOM 1055 N N . ALA A 1 142 ? -12.364 -2.203 1.786 1.00 98.25 142 ALA A N 1
ATOM 1056 C CA . ALA A 1 142 ? -13.208 -3.005 2.672 1.00 98.25 142 ALA A CA 1
ATOM 1057 C C . ALA A 1 142 ? -12.502 -4.261 3.227 1.00 98.25 142 ALA A C 1
ATOM 1059 O O . ALA A 1 142 ? -13.149 -5.258 3.565 1.00 98.25 142 ALA A O 1
ATOM 1060 N N . ILE A 1 143 ? -11.169 -4.216 3.305 1.00 98.38 143 ILE A N 1
ATOM 1061 C CA . ILE A 1 143 ? -10.330 -5.229 3.958 1.00 98.38 143 ILE A CA 1
ATOM 1062 C C . ILE A 1 143 ? -10.362 -5.001 5.468 1.00 98.38 143 ILE A C 1
ATOM 1064 O O . ILE A 1 143 ? -10.489 -5.952 6.234 1.00 98.38 143 ILE A O 1
ATOM 1068 N N . LEU A 1 144 ? -10.323 -3.738 5.889 1.00 98.56 144 LEU A N 1
ATOM 1069 C CA . LEU A 1 144 ? -10.624 -3.309 7.248 1.00 98.56 144 LEU A CA 1
ATOM 1070 C C . LEU A 1 144 ? -11.921 -2.494 7.272 1.00 98.56 144 LEU A C 1
ATOM 1072 O O . LEU A 1 144 ? -12.457 -2.091 6.237 1.00 98.56 144 LEU A O 1
ATOM 1076 N N . ARG A 1 145 ? -12.450 -2.293 8.476 1.00 98.38 145 ARG A N 1
ATOM 1077 C CA . ARG A 1 145 ? -13.553 -1.381 8.756 1.00 98.38 145 ARG A CA 1
ATOM 1078 C C . ARG A 1 145 ? -13.201 -0.525 9.962 1.00 98.38 145 ARG A C 1
ATOM 1080 O O . ARG A 1 145 ? -13.024 -1.044 11.066 1.00 98.38 145 ARG A O 1
ATOM 1087 N N . ARG A 1 146 ? -13.184 0.791 9.772 1.00 98.12 146 ARG A N 1
ATOM 1088 C CA . ARG A 1 146 ? -13.029 1.760 10.858 1.00 98.12 146 ARG A CA 1
ATOM 1089 C C . ARG A 1 146 ? -14.243 1.776 11.790 1.00 98.12 146 ARG A C 1
ATOM 1091 O O . ARG A 1 146 ? -15.390 1.802 11.351 1.00 98.12 146 ARG A O 1
ATOM 1098 N N . THR A 1 147 ? -13.971 1.812 13.088 1.00 97.19 147 THR A N 1
ATOM 1099 C CA . THR A 1 147 ? -14.939 1.951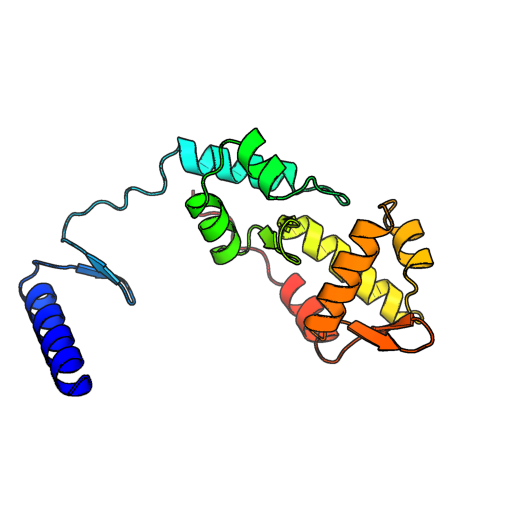 14.185 1.00 97.19 147 THR A CA 1
ATOM 1100 C C . THR A 1 147 ? -14.430 3.000 15.186 1.00 97.19 147 THR A C 1
ATOM 1102 O O . THR A 1 147 ? -13.265 3.401 15.096 1.00 97.19 147 THR A O 1
ATOM 1105 N N . PRO A 1 148 ? -15.240 3.436 16.171 1.00 96.94 148 PRO A N 1
ATOM 1106 C CA . PRO A 1 148 ? -14.761 4.325 17.233 1.00 96.94 148 PRO A CA 1
ATOM 1107 C C . PRO A 1 148 ? -13.587 3.758 18.050 1.00 96.94 148 PRO A C 1
ATOM 1109 O O . PRO A 1 148 ? -12.750 4.524 18.514 1.00 96.94 148 PRO A O 1
ATOM 1112 N N . ALA A 1 149 ? -13.498 2.430 18.198 1.00 95.69 149 ALA A N 1
ATOM 1113 C CA . ALA A 1 149 ? -12.448 1.764 18.975 1.00 95.69 149 ALA A CA 1
ATOM 1114 C C . ALA A 1 149 ? -11.155 1.489 18.177 1.00 95.69 149 ALA A C 1
ATOM 1116 O O . ALA A 1 149 ? -10.140 1.127 18.764 1.00 95.69 149 ALA A O 1
ATOM 1117 N N . GLY A 1 150 ? -11.178 1.638 16.848 1.00 97.44 150 GLY A N 1
ATOM 1118 C CA . GLY A 1 150 ? -10.086 1.246 15.951 1.00 97.44 150 GLY A CA 1
ATOM 1119 C C . GLY A 1 150 ? -10.595 0.552 14.687 1.00 97.44 150 GLY A C 1
ATOM 1120 O O . GLY A 1 150 ? -11.778 0.637 14.354 1.00 97.44 150 GLY A O 1
ATOM 1121 N N . HIS A 1 151 ? -9.715 -0.142 13.975 1.00 98.56 151 HIS A N 1
ATOM 1122 C CA . HIS A 1 151 ? -10.046 -0.894 12.766 1.00 98.56 151 HIS A CA 1
ATOM 1123 C C . HIS A 1 151 ? -10.283 -2.369 13.103 1.00 98.56 151 HIS A C 1
ATOM 1125 O O . HIS A 1 151 ? -9.513 -2.978 13.839 1.00 98.56 151 HIS A O 1
ATOM 1131 N N . VAL A 1 152 ? -11.344 -2.950 12.555 1.00 98.50 152 VAL A N 1
ATOM 1132 C CA . VAL A 1 152 ? -11.665 -4.382 12.679 1.00 98.50 152 VAL A CA 1
ATOM 1133 C C . VAL A 1 152 ? -11.662 -5.036 11.293 1.00 98.50 152 VAL A C 1
ATOM 1135 O O . VAL A 1 152 ? -11.720 -4.305 10.300 1.00 98.50 152 VAL A O 1
ATOM 1138 N N . PRO A 1 153 ? -11.616 -6.378 11.175 1.00 98.44 153 PRO A N 1
ATOM 1139 C CA . PRO A 1 153 ? -11.704 -7.044 9.881 1.00 98.44 153 PRO A CA 1
ATOM 1140 C C . PRO A 1 153 ? -12.966 -6.628 9.113 1.00 98.44 153 PRO A C 1
ATOM 1142 O O . PRO A 1 153 ? -14.083 -6.625 9.643 1.00 98.44 153 PRO A O 1
ATOM 1145 N N . GLY A 1 154 ? -12.767 -6.230 7.860 1.00 97.94 154 GLY A N 1
ATOM 1146 C CA . GLY A 1 154 ? -13.820 -5.879 6.919 1.00 97.94 154 GLY A CA 1
ATOM 1147 C C . GLY A 1 154 ? -14.339 -7.098 6.147 1.00 97.94 154 GLY A C 1
ATOM 1148 O O . GLY A 1 154 ? -13.786 -8.195 6.251 1.00 97.94 154 GLY A O 1
ATOM 1149 N N . PRO A 1 155 ? -15.392 -6.928 5.331 1.00 97.31 155 PRO A N 1
ATOM 1150 C CA . PRO A 1 155 ? -16.006 -8.027 4.583 1.00 97.31 155 PRO A CA 1
ATOM 1151 C C . PRO A 1 155 ? -15.067 -8.696 3.567 1.00 97.31 155 PRO A C 1
ATOM 1153 O O . PRO A 1 155 ? -15.309 -9.837 3.187 1.00 97.31 155 PRO A O 1
ATOM 1156 N N . ARG A 1 156 ? -13.993 -8.024 3.124 1.00 96.94 156 ARG A N 1
ATOM 1157 C CA . ARG A 1 156 ? -13.011 -8.585 2.177 1.00 96.94 156 ARG A CA 1
ATOM 1158 C C . ARG A 1 156 ? -11.743 -9.115 2.847 1.00 96.94 156 ARG A C 1
ATOM 1160 O O . ARG A 1 156 ? -10.838 -9.537 2.134 1.00 96.94 156 ARG A O 1
ATOM 1167 N N . ALA A 1 157 ? -11.667 -9.125 4.181 1.00 94.06 157 ALA A N 1
ATOM 1168 C CA . ALA A 1 157 ? -10.481 -9.583 4.907 1.00 94.06 157 ALA A CA 1
ATOM 1169 C C . ALA A 1 157 ? -10.104 -11.033 4.557 1.00 94.06 157 ALA A C 1
ATOM 1171 O O . ALA A 1 157 ? -8.959 -11.303 4.210 1.00 94.06 157 ALA A O 1
ATOM 1172 N N . ALA A 1 158 ? -11.075 -11.952 4.571 1.00 89.75 158 ALA A N 1
ATOM 1173 C CA . ALA A 1 158 ? -10.830 -13.364 4.270 1.00 89.75 158 ALA A CA 1
ATOM 1174 C C . ALA A 1 158 ? -10.341 -13.577 2.828 1.00 89.75 158 ALA A C 1
ATOM 1176 O O . ALA A 1 158 ? -9.395 -14.324 2.594 1.00 89.75 158 ALA A O 1
ATOM 1177 N N . THR A 1 159 ? -10.943 -12.877 1.861 1.00 90.69 159 THR A N 1
ATOM 1178 C CA . THR A 1 159 ? -10.518 -12.934 0.456 1.00 90.69 159 THR A CA 1
ATOM 1179 C C . THR A 1 159 ? -9.125 -12.343 0.259 1.00 90.69 159 THR A C 1
ATOM 1181 O O . THR A 1 159 ? -8.356 -12.878 -0.529 1.00 90.69 159 THR A O 1
ATOM 1184 N N . ALA A 1 160 ? -8.782 -11.267 0.975 1.00 85.56 160 ALA A N 1
ATOM 1185 C CA . ALA A 1 160 ? -7.448 -10.676 0.915 1.00 85.56 160 ALA A CA 1
ATOM 1186 C C . ALA A 1 160 ? -6.376 -11.655 1.420 1.00 85.56 160 ALA A C 1
ATOM 1188 O O . ALA A 1 160 ? -5.377 -11.847 0.737 1.00 85.56 160 ALA A O 1
ATOM 1189 N N . ILE A 1 161 ? -6.630 -12.342 2.540 1.00 85.00 161 ILE A N 1
ATOM 1190 C CA . ILE A 1 161 ? -5.736 -13.392 3.055 1.00 85.00 161 ILE A CA 1
ATOM 1191 C C . ILE A 1 161 ? -5.606 -14.541 2.042 1.00 85.00 161 ILE A C 1
ATOM 1193 O O . ILE A 1 161 ? -4.501 -15.004 1.771 1.00 85.00 161 ILE A O 1
ATOM 1197 N N . ALA A 1 162 ? -6.721 -14.993 1.458 1.00 79.88 162 ALA A N 1
ATOM 1198 C CA . ALA A 1 162 ? -6.709 -16.079 0.478 1.00 79.88 162 ALA A CA 1
ATOM 1199 C C . ALA A 1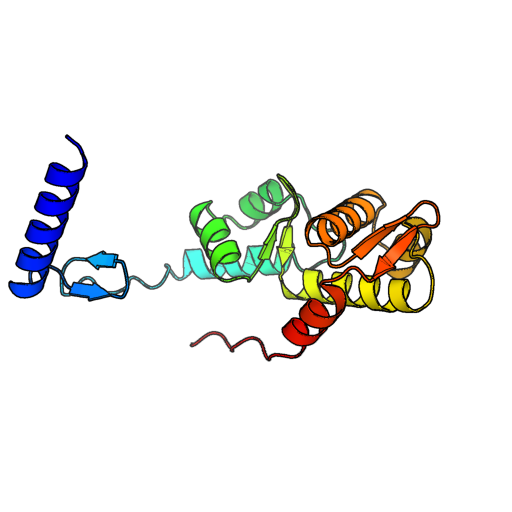 162 ? -5.921 -15.713 -0.794 1.00 79.88 162 ALA A C 1
ATOM 1201 O O . ALA A 1 162 ? -5.159 -16.533 -1.293 1.00 79.88 162 ALA A O 1
ATOM 1202 N N . ALA A 1 163 ? -6.043 -14.472 -1.277 1.00 75.56 163 ALA A N 1
ATOM 1203 C CA . ALA A 1 163 ? -5.293 -13.980 -2.433 1.00 75.56 163 ALA A CA 1
ATOM 1204 C C . ALA A 1 163 ? -3.780 -13.874 -2.167 1.00 75.56 163 ALA A C 1
ATOM 1206 O O . ALA A 1 163 ? -2.985 -13.991 -3.095 1.00 75.56 163 ALA A O 1
ATOM 1207 N N . THR A 1 164 ? -3.364 -13.671 -0.912 1.00 65.81 164 THR A N 1
ATOM 1208 C CA . THR A 1 164 ? -1.946 -13.704 -0.519 1.00 65.81 164 THR A CA 1
ATOM 1209 C C . THR A 1 164 ? -1.371 -15.127 -0.553 1.00 65.81 164 THR A C 1
ATOM 1211 O O . THR A 1 164 ? -0.176 -15.296 -0.791 1.00 65.81 164 THR A O 1
ATOM 1214 N N . ALA A 1 165 ? -2.198 -16.153 -0.324 1.00 61.22 165 ALA A N 1
ATOM 1215 C CA . ALA A 1 165 ? -1.761 -17.549 -0.296 1.00 61.22 165 ALA A CA 1
ATOM 1216 C C . ALA A 1 165 ? -1.505 -18.146 -1.694 1.00 61.22 165 ALA A C 1
ATOM 1218 O O . ALA A 1 165 ? -0.870 -19.198 -1.793 1.00 61.22 165 ALA A O 1
ATOM 1219 N N . GLU A 1 166 ? -1.962 -17.495 -2.770 1.00 50.94 166 GLU A N 1
ATOM 1220 C CA . GLU A 1 166 ? -1.619 -17.904 -4.133 1.00 50.94 166 GLU A CA 1
ATOM 1221 C C . GLU A 1 166 ? -0.182 -17.478 -4.490 1.00 50.94 166 GLU A C 1
ATOM 1223 O O . GLU A 1 166 ? 0.198 -16.318 -4.289 1.00 50.94 166 GLU A O 1
ATOM 1228 N N . PRO A 1 167 ? 0.650 -18.391 -5.027 1.00 42.62 167 PRO A N 1
ATOM 1229 C CA . PRO A 1 167 ? 2.019 -18.067 -5.394 1.00 42.62 167 PRO A CA 1
ATOM 1230 C C . PRO A 1 167 ? 2.034 -17.024 -6.516 1.00 42.62 167 PRO A C 1
ATOM 1232 O O . PRO A 1 167 ? 1.413 -17.201 -7.563 1.00 42.62 167 PRO A O 1
ATOM 1235 N N . VAL A 1 168 ? 2.786 -15.939 -6.307 1.00 50.00 168 VAL A N 1
ATOM 1236 C CA . VAL A 1 168 ? 3.093 -14.970 -7.367 1.00 50.00 168 VAL A CA 1
ATOM 1237 C C . VAL A 1 168 ? 3.798 -15.733 -8.495 1.00 50.00 168 VAL A C 1
ATOM 1239 O O . VAL A 1 168 ? 4.840 -16.333 -8.223 1.00 50.00 168 VAL A O 1
ATOM 1242 N N . PRO A 1 169 ? 3.274 -15.737 -9.735 1.00 39.19 169 PRO A N 1
ATOM 1243 C CA . PRO A 1 169 ? 3.944 -16.408 -10.839 1.00 39.19 169 PRO A CA 1
ATOM 1244 C C . PRO A 1 169 ? 5.339 -15.804 -11.023 1.00 39.19 169 PRO A C 1
ATOM 1246 O O . PRO A 1 169 ? 5.487 -14.579 -11.094 1.00 39.19 169 PRO A O 1
ATOM 1249 N N . GLU A 1 170 ? 6.364 -16.662 -11.059 1.00 33.03 170 GLU A N 1
ATOM 1250 C CA . GLU A 1 170 ? 7.730 -16.232 -11.350 1.00 33.03 170 GLU A CA 1
ATOM 1251 C C . GLU A 1 170 ? 7.757 -15.460 -12.677 1.00 33.03 170 GLU A C 1
ATOM 1253 O O . GLU A 1 170 ? 7.043 -15.823 -13.621 1.00 33.03 170 GLU A O 1
ATOM 1258 N N . PRO A 1 171 ? 8.560 -14.387 -12.782 1.00 34.94 171 PRO A N 1
ATOM 1259 C CA . PRO A 1 171 ? 8.709 -13.695 -14.047 1.00 34.94 171 PRO A CA 1
ATOM 1260 C C . PRO A 1 171 ? 9.278 -14.676 -15.074 1.00 34.94 171 PRO A C 1
ATOM 1262 O O . PRO A 1 171 ? 10.372 -15.214 -14.893 1.00 34.94 171 PRO A O 1
ATOM 1265 N N . VAL A 1 172 ? 8.518 -14.902 -16.147 1.00 37.62 172 VAL A N 1
ATOM 1266 C CA . VAL A 1 172 ? 8.988 -15.617 -17.337 1.00 37.62 172 VAL A CA 1
ATOM 1267 C C . VAL A 1 172 ? 10.266 -14.916 -17.807 1.00 37.62 172 VAL A C 1
ATOM 1269 O O . VAL A 1 172 ? 10.230 -13.722 -18.113 1.00 37.62 172 VAL A O 1
ATOM 1272 N N . ARG A 1 173 ? 11.385 -15.648 -17.741 1.00 35.75 173 ARG A N 1
ATOM 1273 C CA . ARG A 1 173 ? 12.727 -15.195 -18.132 1.00 35.75 173 ARG A CA 1
ATOM 1274 C C . ARG A 1 173 ? 12.817 -14.895 -19.622 1.00 35.75 173 ARG A C 1
ATOM 1276 O O . ARG A 1 173 ? 12.173 -15.628 -20.403 1.00 35.75 173 ARG A O 1
#

pLDDT: mean 86.2, std 17.28, range [33.03, 98.69]

Nearest PDB structures (foldseek):
  2uwm-assembly1_A  TM=6.707E-01  e=1.593E-08  Neomoorella thermoacetica
  1wsu-assembly1_B  TM=8.487E-01  e=6.623E-07  Neomoorella thermoacetica
  1lva-assembly1_A  TM=6.984E-01  e=8.012E-08  Neomoorella thermoacetica
  2ply-assembly3_A  TM=7.002E-01  e=8.526E-08  Neomoorella thermoacetica
  1wsu-assembly1_C  TM=8.633E-01  e=6.596E-06  Neomoorella thermoacetica

Mean predicted aligned error: 11.07 Å

Foldseek 3Di:
DVVVVVVVVVVVQVVCCVVQQWPDDPPDIHGPPPPPPPPPPLLVQLLVQLQVQQAALAHDFSVVSCVVSVHDPVSVVVCVVLQQWDDQPDGHIHGNVSLLVLLLVQQVVQAVDADALVNSCVVRVDDSVSSVRSQVVCCVVQCWPDDPRHIHGGPCVVVSVVVVPDDDDDPDD

Radius of gyration: 21.31 Å; Cα contacts (8 Å, |Δi|>4): 196; chains: 1; bounding box: 41×29×64 Å

Sequence (173 aa):
DRTVTDRAAAGRLELLVADGRLAREGDTVRPPGARHEGRSPALAAAMDRLVAALSVAGPPALSQAARATSCPPDGIRALERSNRIVRVGDDLAWDARTYRELSDRAIAMAATAPLTPAAYRDATGTSRKYVMAILEDLDRRAILRRTPAGHVPGPRAATAIAATAEPVPEPVR